Protein AF-A0A6G3QEW5-F1 (afdb_monomer_lite)

Foldseek 3Di:
DDPPPPPCDPPPPVLVVVQVVCVVVVHDRPPDDDPVVVVVCVVDPDPDD

Radius of gyration: 16.7 Å; chains: 1; bounding box: 29×34×40 Å

Structure (mmCIF, N/CA/C/O backbone):
data_AF-A0A6G3QEW5-F1
#
_entry.id   AF-A0A6G3QEW5-F1
#
loop_
_atom_site.group_PDB
_atom_site.id
_atom_site.type_symbol
_atom_site.label_atom_id
_atom_site.label_alt_id
_atom_site.label_comp_id
_atom_site.label_asym_id
_atom_site.label_entity_id
_atom_site.label_seq_id
_atom_site.pdbx_PDB_ins_code
_atom_site.Cartn_x
_atom_site.Cartn_y
_atom_site.Cartn_z
_atom_site.occupancy
_atom_site.B_iso_or_equiv
_atom_site.auth_seq_id
_atom_site.auth_comp_id
_atom_site.auth_asym_id
_atom_site.auth_atom_id
_atom_site.pdbx_PDB_model_num
ATOM 1 N N . MET A 1 1 ? 18.261 30.726 -1.153 1.00 43.25 1 MET A N 1
ATOM 2 C CA . MET A 1 1 ? 17.272 29.644 -1.331 1.00 43.25 1 MET A CA 1
ATOM 3 C C . MET A 1 1 ? 17.191 28.895 -0.015 1.00 43.25 1 MET A C 1
ATOM 5 O O . MET A 1 1 ? 18.063 28.084 0.266 1.00 43.25 1 MET A O 1
ATOM 9 N N . VAL A 1 2 ? 16.253 29.279 0.853 1.00 48.56 2 VAL A N 1
ATOM 10 C CA . VAL A 1 2 ? 16.082 28.623 2.155 1.00 48.56 2 VAL A CA 1
ATOM 11 C C . VAL A 1 2 ? 15.410 27.288 1.870 1.00 48.56 2 VAL A C 1
ATOM 13 O O . VAL A 1 2 ? 14.255 27.255 1.458 1.00 48.56 2 VAL A O 1
ATOM 16 N N . SER A 1 3 ? 16.169 26.201 1.987 1.00 61.94 3 SER A N 1
ATOM 17 C CA . SER A 1 3 ? 15.595 24.859 1.975 1.00 61.94 3 SER A CA 1
ATOM 18 C C . SER A 1 3 ? 14.897 24.684 3.314 1.00 61.94 3 SER A C 1
ATOM 20 O O . SER A 1 3 ? 15.544 24.383 4.317 1.00 61.94 3 SER A O 1
ATOM 22 N N . GLU A 1 4 ? 13.598 24.973 3.345 1.00 58.44 4 GLU A N 1
ATOM 23 C CA . GLU A 1 4 ? 12.750 24.663 4.488 1.00 58.44 4 GLU A CA 1
ATOM 24 C C . GLU A 1 4 ? 12.778 23.146 4.679 1.00 58.44 4 GLU A C 1
ATOM 26 O O . GLU A 1 4 ? 12.143 22.375 3.960 1.00 58.44 4 GLU A O 1
ATOM 31 N N . THR A 1 5 ? 13.629 22.705 5.599 1.00 60.53 5 THR A N 1
ATOM 32 C CA . THR A 1 5 ? 13.741 21.301 5.964 1.00 60.53 5 THR A CA 1
ATOM 33 C C . THR A 1 5 ? 12.619 21.056 6.952 1.00 60.53 5 THR A C 1
ATOM 35 O O . THR A 1 5 ? 12.812 21.221 8.153 1.00 60.53 5 THR A O 1
ATOM 38 N N . VAL A 1 6 ? 11.423 20.751 6.436 1.00 66.31 6 VAL A N 1
ATOM 39 C CA . VAL A 1 6 ? 10.298 20.322 7.271 1.00 66.31 6 VAL A CA 1
ATOM 40 C C . VAL A 1 6 ? 10.791 19.112 8.068 1.00 66.31 6 VAL A C 1
ATOM 42 O O . VAL A 1 6 ? 11.117 18.090 7.448 1.00 66.31 6 VAL A O 1
ATOM 45 N N . PRO A 1 7 ? 10.916 19.205 9.406 1.00 58.09 7 PRO A N 1
ATOM 46 C CA . PRO A 1 7 ? 11.216 18.034 10.207 1.00 58.09 7 PRO A CA 1
ATOM 47 C C . PRO A 1 7 ? 10.089 17.050 9.925 1.00 58.09 7 PRO A C 1
ATOM 49 O O . PRO A 1 7 ? 8.920 17.389 10.081 1.00 58.09 7 PRO A O 1
ATOM 52 N N . ARG A 1 8 ? 10.430 15.876 9.397 1.00 59.34 8 ARG A N 1
ATOM 53 C CA . ARG A 1 8 ? 9.462 14.818 9.133 1.00 59.34 8 ARG A CA 1
ATOM 54 C C . ARG A 1 8 ? 9.407 14.006 10.423 1.00 59.34 8 ARG A C 1
ATOM 56 O O . ARG A 1 8 ? 10.278 13.149 10.584 1.00 59.34 8 ARG A O 1
ATOM 63 N N . PRO A 1 9 ? 8.501 14.314 11.377 1.00 56.97 9 PRO A N 1
ATOM 64 C CA . PRO A 1 9 ? 8.279 13.399 12.481 1.00 56.97 9 PRO A CA 1
ATOM 65 C C . PRO A 1 9 ? 7.956 12.060 11.834 1.00 56.97 9 PRO A C 1
ATOM 67 O O . PRO A 1 9 ? 7.262 12.011 10.813 1.00 56.97 9 PRO A O 1
ATOM 70 N N . GLU A 1 10 ? 8.593 11.017 12.344 1.00 61.34 10 GLU A N 1
ATOM 71 C CA . GLU A 1 10 ? 8.470 9.643 11.875 1.00 61.34 10 GLU A CA 1
ATOM 72 C C . GLU A 1 10 ? 7.029 9.390 11.443 1.00 61.34 10 GLU A C 1
ATOM 74 O O . GLU A 1 10 ? 6.147 9.552 12.282 1.00 61.34 10 GLU A O 1
ATOM 79 N N . LEU A 1 11 ? 6.822 9.170 10.130 1.00 57.88 11 LEU A N 1
ATOM 80 C CA . LEU A 1 11 ? 5.525 9.143 9.434 1.00 57.88 11 LEU A CA 1
ATOM 81 C C . LEU A 1 11 ? 4.375 8.958 10.420 1.00 57.88 11 LEU A C 1
ATOM 83 O O . LEU A 1 11 ? 4.170 7.850 10.917 1.00 57.88 11 LEU A O 1
ATOM 87 N N . GLU A 1 12 ? 3.737 10.086 10.756 1.00 63.62 12 GLU A N 1
ATOM 88 C CA . GLU A 1 12 ? 2.894 10.209 11.940 1.00 63.62 12 GLU A C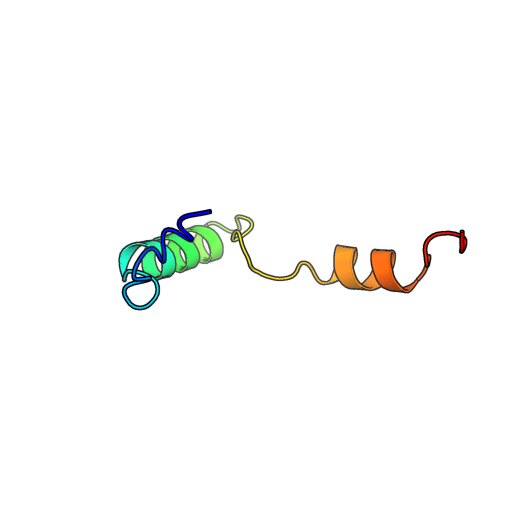A 1
ATOM 89 C C . GLU A 1 12 ? 1.949 9.006 12.068 1.00 63.62 12 GLU A C 1
ATOM 91 O O . GLU A 1 12 ? 1.381 8.588 11.054 1.00 63.62 12 GLU A O 1
ATOM 96 N N . PRO A 1 13 ? 1.728 8.473 13.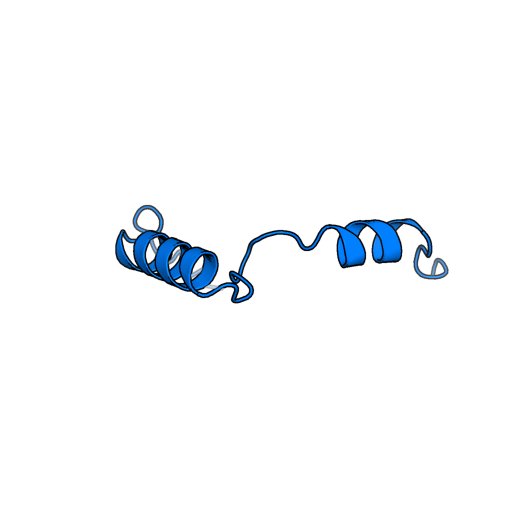286 1.00 66.94 13 PRO A N 1
ATOM 97 C CA . PRO A 1 13 ? 0.882 7.302 13.550 1.00 66.94 13 PRO A CA 1
ATOM 98 C C . PRO A 1 13 ? -0.454 7.291 12.786 1.00 66.94 13 PRO A C 1
ATOM 100 O O . PRO A 1 13 ? -0.988 6.233 12.458 1.00 66.94 13 PRO A O 1
ATOM 103 N N . ILE A 1 14 ? -0.969 8.481 12.471 1.00 80.19 14 ILE A N 1
ATOM 104 C CA . ILE A 1 14 ? -2.178 8.733 11.691 1.00 80.19 14 ILE A CA 1
ATOM 105 C C . ILE A 1 14 ? -2.076 8.197 10.255 1.00 80.19 14 ILE A C 1
ATOM 107 O O . ILE A 1 14 ? -3.010 7.541 9.802 1.00 80.19 14 ILE A O 1
ATOM 111 N N . PHE A 1 15 ? -0.977 8.426 9.529 1.00 78.25 15 PHE A N 1
ATOM 112 C CA . PHE A 1 15 ? -0.850 7.955 8.142 1.00 78.25 15 PHE A CA 1
ATOM 113 C C . PHE A 1 15 ? -0.810 6.430 8.066 1.00 78.25 15 PHE A C 1
ATOM 115 O O . PHE A 1 15 ? -1.453 5.844 7.199 1.00 78.25 15 PHE A O 1
ATOM 122 N N . THR A 1 16 ? -0.126 5.787 9.012 1.00 80.62 16 THR A N 1
ATOM 123 C CA . THR A 1 16 ? -0.092 4.323 9.124 1.00 80.62 16 THR A CA 1
ATOM 124 C C . THR A 1 16 ? -1.468 3.758 9.476 1.00 80.62 16 THR A C 1
ATOM 126 O O . THR A 1 16 ? -1.906 2.782 8.869 1.00 80.62 16 THR A O 1
ATOM 129 N N . ALA A 1 17 ? -2.189 4.390 10.408 1.00 86.12 17 ALA A N 1
ATOM 130 C CA . ALA A 1 17 ? -3.547 3.980 10.762 1.00 86.12 17 ALA A CA 1
ATOM 131 C C . ALA A 1 17 ? -4.527 4.134 9.584 1.00 86.12 17 ALA A C 1
ATOM 133 O O . ALA A 1 17 ? -5.316 3.230 9.314 1.00 86.12 17 ALA A O 1
ATOM 134 N N . LEU A 1 18 ? -4.447 5.244 8.844 1.00 86.94 18 LEU A N 1
ATOM 135 C CA . LEU A 1 18 ? -5.265 5.481 7.651 1.00 86.94 18 LEU A CA 1
ATOM 136 C C . LEU A 1 18 ? -4.940 4.500 6.525 1.00 86.94 18 LEU A C 1
ATOM 138 O O . LEU A 1 18 ? -5.857 3.998 5.879 1.00 86.94 18 LEU A O 1
ATOM 142 N N . ALA A 1 19 ? -3.657 4.193 6.318 1.00 86.56 19 ALA A N 1
ATOM 143 C CA . ALA A 1 19 ? -3.236 3.173 5.369 1.00 86.56 19 ALA A CA 1
ATOM 144 C C . ALA A 1 19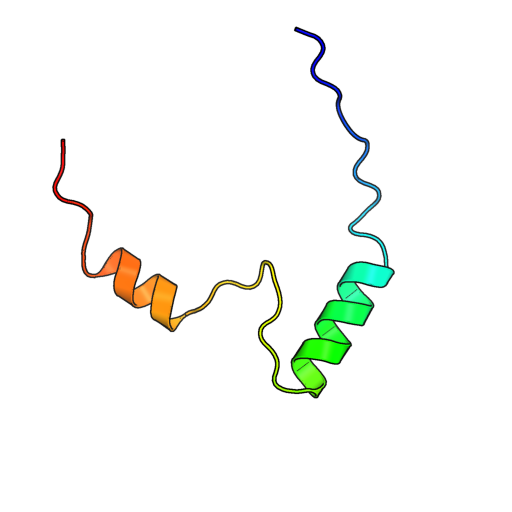 ? -3.865 1.816 5.714 1.00 86.56 19 ALA A C 1
ATOM 146 O O . ALA A 1 19 ? -4.509 1.221 4.857 1.00 86.56 19 ALA A O 1
ATOM 147 N N . GLY A 1 20 ? -3.779 1.377 6.975 1.00 86.88 20 GLY A N 1
ATOM 148 C CA . GLY A 1 20 ? -4.392 0.120 7.420 1.00 86.88 20 GLY A CA 1
ATOM 149 C C . GLY A 1 20 ? -5.917 0.083 7.251 1.00 86.88 20 GLY A C 1
ATOM 150 O O . GLY A 1 20 ? -6.473 -0.938 6.839 1.00 86.88 20 GLY A O 1
ATOM 151 N N . GLN A 1 21 ? -6.602 1.203 7.505 1.00 90.56 21 GLN A N 1
ATOM 152 C CA . GLN A 1 21 ? -8.043 1.310 7.264 1.00 90.56 21 GLN A CA 1
ATOM 153 C C . GLN A 1 21 ? -8.375 1.168 5.774 1.00 90.56 21 GLN A C 1
ATOM 155 O O . GLN A 1 21 ? -9.275 0.416 5.409 1.00 90.56 21 GLN A O 1
ATOM 160 N N . TRP A 1 22 ? -7.632 1.845 4.898 1.00 90.38 22 TRP A N 1
ATOM 161 C CA . TRP A 1 22 ? -7.836 1.730 3.456 1.00 90.38 22 TRP A CA 1
ATOM 162 C C . TRP A 1 22 ? -7.550 0.328 2.926 1.00 90.38 22 TRP A C 1
ATOM 164 O O . TRP A 1 22 ? -8.328 -0.149 2.105 1.00 90.38 22 TRP A O 1
ATOM 174 N N . GLU A 1 23 ? -6.517 -0.359 3.422 1.00 89.38 23 GLU A N 1
ATOM 175 C CA . GLU A 1 23 ? -6.260 -1.760 3.055 1.00 89.38 23 GLU A CA 1
ATOM 176 C C . GLU A 1 23 ? -7.422 -2.671 3.455 1.00 89.38 23 GLU 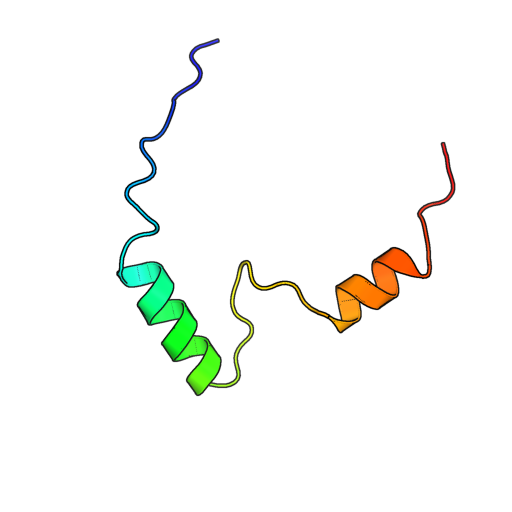A C 1
ATOM 178 O O . GLU A 1 23 ? -7.869 -3.487 2.651 1.00 89.38 23 GLU A O 1
ATOM 183 N N . THR A 1 24 ? -7.951 -2.491 4.668 1.00 90.81 24 THR A N 1
ATOM 184 C CA . THR A 1 24 ? -9.102 -3.259 5.169 1.00 90.81 24 THR A CA 1
ATOM 185 C C . THR A 1 24 ? -10.354 -3.012 4.325 1.00 90.81 24 THR A C 1
ATOM 187 O O . THR A 1 24 ? -11.103 -3.943 4.034 1.00 90.81 24 THR A O 1
ATOM 190 N N . ASP A 1 25 ? -10.547 -1.775 3.869 1.00 92.94 25 ASP A N 1
ATOM 191 C CA . ASP A 1 25 ? -11.670 -1.376 3.018 1.00 92.94 25 ASP A CA 1
ATOM 192 C C . ASP A 1 25 ? -11.464 -1.731 1.529 1.00 92.94 25 ASP A C 1
ATOM 194 O O . ASP A 1 25 ? -12.296 -1.374 0.690 1.00 92.94 25 ASP A O 1
ATOM 198 N N . GLY A 1 26 ? -10.355 -2.392 1.171 1.00 88.12 26 GLY A N 1
ATOM 199 C CA . GLY A 1 26 ? -10.021 -2.745 -0.213 1.00 88.12 26 GLY A CA 1
ATOM 200 C C . GLY A 1 26 ? -9.719 -1.535 -1.104 1.00 88.12 26 GLY A C 1
ATOM 201 O O . GLY A 1 26 ? -9.867 -1.603 -2.325 1.00 88.12 26 GLY A O 1
ATOM 202 N N . ARG A 1 27 ? -9.333 -0.405 -0.507 1.00 85.62 27 ARG A N 1
ATOM 203 C CA . ARG A 1 27 ? -8.978 0.833 -1.205 1.00 85.62 27 ARG A CA 1
ATOM 204 C C . ARG A 1 27 ? -7.477 0.890 -1.479 1.00 85.62 27 ARG A C 1
ATOM 206 O O . ARG A 1 27 ? -6.662 0.331 -0.752 1.00 85.62 27 ARG A O 1
ATOM 213 N N . LEU A 1 28 ? -7.110 1.628 -2.525 1.00 83.31 28 LEU A N 1
ATOM 214 C CA . LEU A 1 28 ? -5.712 1.908 -2.848 1.00 83.31 28 LEU A CA 1
ATOM 215 C C . LEU A 1 28 ? -5.068 2.774 -1.758 1.00 83.31 28 LEU A C 1
ATOM 217 O O . LEU A 1 28 ? -5.598 3.828 -1.402 1.00 83.31 28 LEU A O 1
ATOM 221 N N . VAL A 1 29 ? -3.903 2.342 -1.273 1.00 84.62 29 VAL A N 1
ATOM 222 C CA . VAL A 1 29 ? -3.103 3.072 -0.283 1.00 84.62 29 VAL A CA 1
ATOM 223 C C . VAL A 1 29 ? -2.111 3.996 -0.995 1.00 84.62 29 VAL A C 1
ATOM 225 O O . VAL A 1 29 ? -1.232 3.513 -1.715 1.00 84.62 29 VAL A O 1
ATOM 228 N N . PRO A 1 30 ? -2.185 5.318 -0.784 1.00 78.12 30 PRO A N 1
ATOM 229 C CA . PRO A 1 30 ? -1.208 6.267 -1.294 1.00 78.12 30 PRO A CA 1
ATOM 230 C C . PRO A 1 30 ? 0.213 5.926 -0.841 1.00 78.12 30 PRO A C 1
ATOM 232 O O . PRO A 1 30 ? 0.462 5.646 0.328 1.00 78.12 30 PRO A O 1
ATOM 235 N N . GLY A 1 31 ? 1.159 5.980 -1.777 1.00 77.19 31 GLY A N 1
ATOM 236 C CA . GLY A 1 31 ? 2.573 5.695 -1.515 1.00 77.19 31 GLY A CA 1
ATOM 237 C C . GLY A 1 31 ? 2.952 4.215 -1.594 1.00 77.19 31 GLY A C 1
ATOM 238 O O . GLY A 1 31 ? 4.142 3.914 -1.686 1.00 77.19 31 GLY A O 1
ATOM 239 N N . ARG A 1 32 ? 1.982 3.293 -1.636 1.00 79.19 32 ARG A N 1
ATOM 240 C CA . ARG A 1 32 ? 2.252 1.894 -1.979 1.00 79.19 32 ARG A CA 1
ATOM 241 C C . ARG A 1 32 ? 2.486 1.784 -3.485 1.00 79.19 32 ARG A C 1
ATOM 243 O O . ARG A 1 32 ? 1.740 2.354 -4.279 1.00 79.19 32 ARG A O 1
ATOM 250 N N . ALA A 1 33 ? 3.539 1.069 -3.873 1.00 79.12 33 ALA A N 1
ATOM 251 C CA . ALA A 1 33 ? 3.798 0.794 -5.278 1.00 79.12 33 ALA A CA 1
ATOM 252 C C . ALA A 1 33 ? 2.695 -0.112 -5.833 1.00 79.12 33 ALA A C 1
ATOM 254 O O . ALA A 1 33 ? 2.412 -1.170 -5.271 1.00 79.12 33 ALA A O 1
ATOM 255 N N . ASP A 1 34 ? 2.090 0.313 -6.934 1.00 83.00 34 ASP A N 1
ATOM 256 C CA . ASP A 1 34 ? 1.171 -0.514 -7.699 1.00 83.00 34 ASP A CA 1
ATOM 257 C C . ASP A 1 34 ? 1.991 -1.443 -8.609 1.00 83.00 34 ASP A C 1
ATOM 259 O O . ASP A 1 34 ? 2.820 -0.990 -9.410 1.00 83.00 34 ASP A O 1
ATOM 263 N N . GLU A 1 35 ? 1.823 -2.754 -8.428 1.00 84.81 35 GLU A N 1
ATOM 264 C CA . GLU A 1 35 ? 2.601 -3.774 -9.138 1.00 84.81 35 GLU A CA 1
AT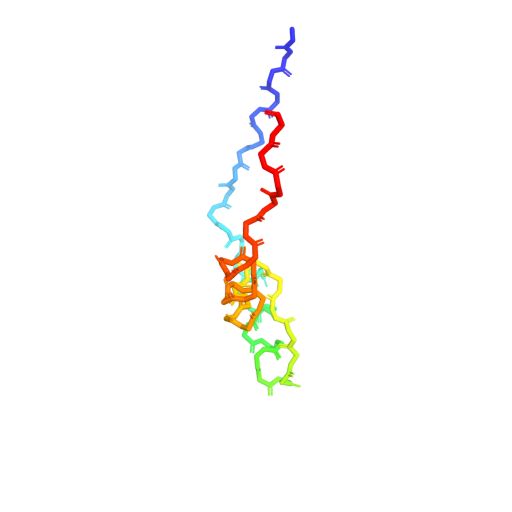OM 265 C C . GLU A 1 35 ? 2.289 -3.794 -10.636 1.00 84.81 35 GLU A C 1
ATOM 267 O O . GLU A 1 35 ? 3.212 -3.910 -11.445 1.00 84.81 35 GLU A O 1
ATOM 272 N N . GLU A 1 36 ? 1.022 -3.622 -11.018 1.00 86.12 36 GLU A N 1
ATOM 273 C CA . GLU A 1 36 ? 0.599 -3.603 -12.418 1.00 86.12 36 GLU A CA 1
ATOM 274 C C . GLU A 1 36 ? 1.219 -2.404 -13.134 1.00 86.12 36 GLU A C 1
ATOM 276 O O . GLU A 1 36 ? 1.884 -2.554 -14.165 1.00 86.12 36 GLU A O 1
ATOM 281 N N . TRP A 1 37 ? 1.108 -1.221 -12.532 1.00 82.12 37 TRP A N 1
ATOM 282 C CA . TRP A 1 37 ? 1.746 -0.013 -13.043 1.00 82.12 37 TRP A CA 1
ATOM 283 C C . TRP A 1 37 ? 3.268 -0.138 -13.093 1.00 82.12 37 TRP A C 1
ATOM 285 O O . TRP A 1 37 ? 3.884 0.294 -14.069 1.00 82.12 37 TRP A O 1
ATOM 295 N N . THR A 1 38 ? 3.890 -0.764 -12.092 1.00 86.62 38 THR A N 1
ATOM 296 C CA . THR A 1 38 ? 5.341 -1.002 -12.073 1.00 86.62 38 THR A CA 1
ATOM 297 C C . THR A 1 38 ? 5.773 -1.910 -13.224 1.00 86.62 38 THR A C 1
ATOM 299 O O . THR A 1 38 ? 6.783 -1.642 -13.882 1.00 86.62 38 THR A O 1
ATOM 302 N N . ILE A 1 39 ? 5.013 -2.971 -13.503 1.00 87.56 39 ILE A N 1
ATOM 303 C CA . ILE A 1 39 ? 5.273 -3.884 -14.620 1.00 87.56 39 ILE A CA 1
ATOM 304 C C . ILE A 1 39 ? 5.098 -3.153 -15.956 1.00 87.56 39 ILE A C 1
ATOM 306 O O . ILE A 1 39 ? 5.972 -3.239 -16.821 1.00 87.56 39 ILE A O 1
ATOM 310 N N . LEU A 1 40 ? 4.009 -2.397 -16.122 1.00 85.75 40 LEU A N 1
ATOM 311 C CA . LEU A 1 40 ? 3.716 -1.659 -17.353 1.00 85.75 40 LEU A CA 1
ATOM 312 C C . LEU A 1 40 ? 4.767 -0.584 -17.647 1.00 85.75 40 LEU A C 1
ATOM 314 O O . LEU A 1 40 ? 5.288 -0.525 -18.763 1.00 85.75 40 LEU A O 1
ATOM 318 N N . ALA A 1 41 ? 5.136 0.206 -16.638 1.00 85.19 41 ALA A N 1
ATOM 319 C CA . ALA A 1 41 ? 6.145 1.253 -16.760 1.00 85.19 41 ALA A CA 1
ATOM 320 C C . ALA A 1 41 ? 7.536 0.693 -17.098 1.00 85.19 41 ALA A C 1
ATOM 322 O O . ALA A 1 41 ? 8.308 1.339 -17.803 1.00 85.19 41 ALA A O 1
ATOM 323 N N . ARG A 1 42 ? 7.865 -0.521 -16.633 1.00 84.44 42 ARG A N 1
ATOM 324 C CA . ARG A 1 42 ? 9.116 -1.206 -17.001 1.00 84.44 42 ARG A CA 1
ATOM 325 C C . ARG A 1 42 ? 9.078 -1.808 -18.401 1.00 84.44 42 ARG A C 1
ATOM 327 O O . ARG A 1 42 ? 10.115 -1.874 -19.056 1.00 84.44 42 ARG A O 1
ATOM 334 N N . ARG A 1 43 ? 7.914 -2.282 -18.850 1.00 83.75 43 ARG A N 1
ATOM 335 C CA . ARG A 1 43 ? 7.763 -2.964 -20.142 1.00 83.75 43 ARG A CA 1
ATOM 336 C C . ARG A 1 43 ? 7.896 -2.011 -21.326 1.00 83.75 43 ARG A C 1
ATOM 338 O O . ARG A 1 43 ? 8.426 -2.409 -22.359 1.00 83.75 43 ARG A O 1
ATOM 345 N N . TYR A 1 44 ? 7.426 -0.779 -21.171 1.00 75.94 44 TYR A N 1
ATOM 346 C CA . TYR A 1 44 ? 7.508 0.253 -22.197 1.00 75.94 44 TYR A CA 1
ATOM 347 C C . TYR A 1 44 ? 8.372 1.403 -21.689 1.00 75.94 44 TYR A C 1
ATOM 349 O O . TYR A 1 44 ? 7.835 2.388 -21.179 1.00 75.94 44 TYR A O 1
ATOM 357 N N . PRO A 1 45 ? 9.710 1.292 -21.798 1.00 75.25 45 PRO A N 1
ATOM 358 C CA . PRO A 1 45 ? 10.560 2.436 -21.529 1.00 75.25 45 PRO A CA 1
ATOM 359 C C . PRO A 1 45 ? 10.138 3.571 -22.461 1.00 75.25 45 PRO A C 1
ATOM 361 O O . PRO A 1 45 ? 9.885 3.354 -23.650 1.00 75.25 45 PRO A O 1
ATOM 364 N N . TRP A 1 46 ? 10.046 4.781 -21.914 1.00 75.25 46 TRP A N 1
ATOM 365 C CA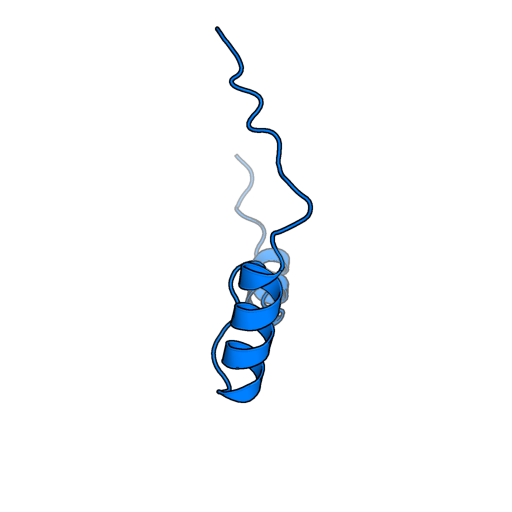 . TRP A 1 46 ? 9.832 5.967 -22.732 1.00 75.25 46 TRP A CA 1
ATOM 366 C C . TRP A 1 46 ? 10.895 6.003 -23.840 1.00 75.25 46 TRP A C 1
ATOM 368 O O . TRP A 1 46 ? 12.068 5.754 -23.535 1.00 75.25 46 TRP A O 1
ATOM 378 N N . PRO A 1 47 ? 10.524 6.277 -25.107 1.00 77.12 47 PRO A N 1
ATOM 379 C CA . PRO A 1 47 ? 11.508 6.441 -26.165 1.00 77.12 47 PRO A CA 1
ATOM 380 C C . PRO A 1 47 ? 12.546 7.469 -25.715 1.00 77.12 47 PRO A C 1
ATOM 382 O O . PRO A 1 47 ? 12.195 8.558 -25.254 1.00 77.12 47 PRO A O 1
ATOM 385 N N . GLY A 1 48 ? 13.816 7.062 -25.773 1.00 79.06 48 GLY A N 1
ATOM 386 C CA . GLY A 1 48 ? 14.941 7.897 -25.369 1.00 79.06 48 GLY A CA 1
ATOM 387 C C . GLY A 1 48 ? 14.915 9.234 -26.106 1.00 79.06 48 GLY A C 1
ATOM 388 O O . GLY A 1 48 ? 14.504 9.298 -27.266 1.00 79.06 48 GLY A O 1
ATOM 389 N N . ARG A 1 49 ? 15.311 10.292 -25.399 1.00 63.59 49 ARG A N 1
ATOM 390 C CA . ARG A 1 49 ? 15.409 11.646 -25.947 1.00 63.59 49 ARG A CA 1
ATOM 391 C C . ARG A 1 49 ? 16.618 11.792 -26.863 1.00 63.59 49 ARG A C 1
ATOM 393 O O . ARG A 1 49 ? 17.665 11.194 -26.530 1.00 63.59 49 ARG A O 1
#

Secondary structure (DSSP, 8-state):
---------SS-HHHHHHHHHHHHTTPPPTTSPPHHHHHHHHHSPPPP-

Sequence (49 aa):
MVSETVPRPELEPIFTALAGQWETDGRLVPGRADEEWTILARRYPWPGR

pLDDT: mean 76.61, std 12.26, range [43.25, 92.94]